Protein AF-A0A8X7QUG8-F1 (afdb_monomer_lite)

Structure (mmCIF, N/CA/C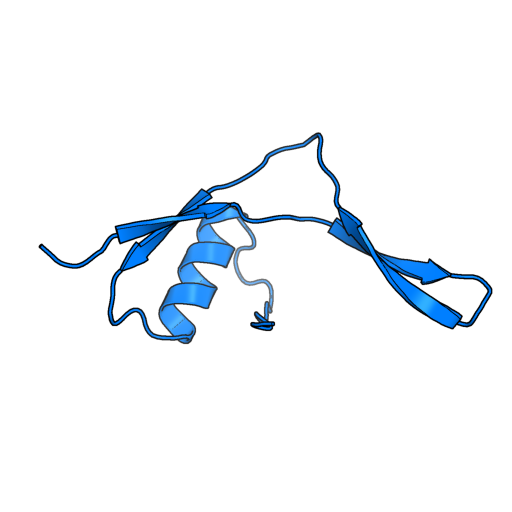/O backbone):
data_AF-A0A8X7QUG8-F1
#
_entry.id   AF-A0A8X7QUG8-F1
#
loop_
_atom_site.group_PDB
_atom_site.id
_atom_site.type_symbol
_atom_site.label_atom_id
_atom_site.label_alt_id
_atom_site.label_comp_id
_atom_site.label_asym_id
_atom_site.label_entity_id
_atom_site.label_seq_id
_atom_site.pdbx_PDB_ins_code
_atom_site.Cartn_x
_atom_site.Cartn_y
_atom_site.Cartn_z
_atom_site.occupancy
_atom_site.B_iso_or_equiv
_atom_site.auth_seq_id
_atom_site.auth_comp_id
_atom_site.auth_asym_id
_atom_site.auth_atom_id
_atom_site.pdbx_PDB_model_num
ATOM 1 N N . MET A 1 1 ? -8.977 -9.633 23.849 1.00 48.22 1 MET A N 1
ATOM 2 C CA . MET A 1 1 ? -7.910 -9.001 23.051 1.00 48.22 1 MET A CA 1
ATOM 3 C C . MET A 1 1 ? -8.340 -9.147 21.611 1.00 48.22 1 MET A C 1
ATOM 5 O O . MET A 1 1 ? -8.477 -10.273 21.163 1.00 48.22 1 MET A O 1
ATOM 9 N N . THR A 1 2 ? -8.727 -8.047 20.974 1.00 55.09 2 THR A N 1
ATOM 10 C CA . THR A 1 2 ? -9.129 -8.009 19.562 1.00 55.09 2 THR A CA 1
ATOM 11 C C . THR A 1 2 ? -7.946 -8.429 18.701 1.00 55.09 2 THR A C 1
ATOM 13 O O . THR A 1 2 ? -6.853 -7.898 18.890 1.00 55.09 2 THR A O 1
ATOM 16 N N . GLU A 1 3 ? -8.158 -9.408 17.822 1.00 60.62 3 GLU A N 1
ATOM 17 C CA . GLU A 1 3 ? -7.146 -9.896 16.886 1.00 60.62 3 GLU A CA 1
ATOM 18 C C . GLU A 1 3 ? -6.587 -8.713 16.083 1.00 60.62 3 GLU A C 1
ATOM 20 O O . GLU A 1 3 ? -7.334 -7.885 15.551 1.00 60.62 3 GLU A O 1
ATOM 25 N N . GLN A 1 4 ? -5.261 -8.582 16.124 1.00 67.56 4 GLN A N 1
ATOM 26 C CA . GLN A 1 4 ? -4.501 -7.607 15.360 1.00 67.56 4 GLN A CA 1
ATOM 27 C C . GLN A 1 4 ? -3.749 -8.373 14.283 1.00 67.56 4 GLN A C 1
ATOM 29 O O . GLN A 1 4 ? -2.824 -9.121 14.601 1.00 67.56 4 GLN A O 1
ATOM 34 N N . ASP A 1 5 ? -4.136 -8.170 13.030 1.00 78.25 5 ASP A N 1
ATOM 35 C CA . ASP A 1 5 ? -3.422 -8.735 11.892 1.00 78.25 5 ASP A CA 1
ATO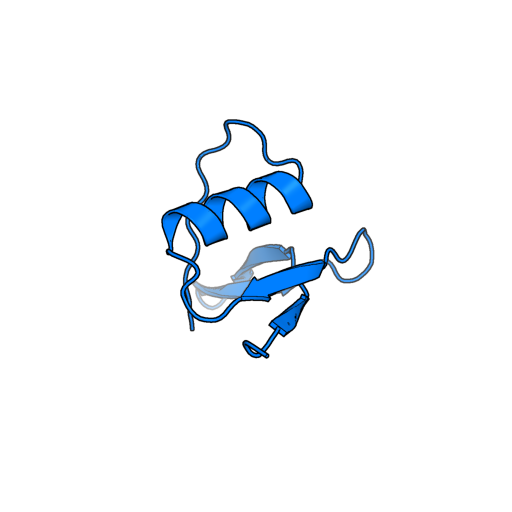M 36 C C . ASP A 1 5 ? -2.417 -7.707 11.376 1.00 78.25 5 ASP A C 1
ATOM 38 O O . ASP A 1 5 ? -2.759 -6.553 11.105 1.00 78.25 5 ASP A O 1
ATOM 42 N N . ASN A 1 6 ? -1.153 -8.110 11.254 1.00 79.81 6 ASN A N 1
ATOM 43 C CA . ASN A 1 6 ? -0.149 -7.297 10.582 1.00 79.81 6 ASN A CA 1
ATOM 44 C C . ASN A 1 6 ? -0.162 -7.646 9.095 1.00 79.81 6 ASN A C 1
ATOM 46 O O . ASN A 1 6 ? 0.111 -8.789 8.725 1.00 79.81 6 ASN A O 1
ATOM 50 N N . VAL A 1 7 ? -0.492 -6.671 8.250 1.00 81.69 7 VAL A N 1
ATOM 51 C CA . VAL A 1 7 ? -0.558 -6.867 6.802 1.00 81.69 7 VAL A CA 1
ATOM 52 C C . VAL A 1 7 ? 0.520 -6.062 6.098 1.00 81.69 7 VAL A C 1
ATOM 54 O O . VAL A 1 7 ? 0.798 -4.905 6.424 1.00 81.69 7 VAL A O 1
ATOM 57 N N . MET A 1 8 ? 1.122 -6.701 5.101 1.00 82.19 8 MET A N 1
ATOM 58 C CA . MET A 1 8 ? 2.132 -6.110 4.240 1.00 82.19 8 MET A CA 1
ATOM 59 C C . MET A 1 8 ? 1.460 -5.447 3.037 1.00 82.19 8 MET A C 1
ATOM 61 O O . MET A 1 8 ? 0.672 -6.073 2.331 1.00 82.19 8 MET A O 1
ATOM 65 N N . ILE A 1 9 ? 1.787 -4.182 2.792 1.00 81.25 9 ILE A N 1
ATOM 66 C CA . ILE A 1 9 ? 1.345 -3.439 1.617 1.00 81.25 9 ILE A CA 1
ATOM 67 C C . ILE A 1 9 ? 2.323 -3.723 0.481 1.00 81.25 9 ILE A C 1
ATOM 69 O O . ILE A 1 9 ? 3.515 -3.429 0.589 1.00 81.25 9 ILE A O 1
ATOM 73 N N . VAL A 1 10 ? 1.796 -4.262 -0.617 1.00 78.12 10 VAL A N 1
ATOM 74 C CA . VAL A 1 10 ? 2.550 -4.479 -1.853 1.00 78.12 10 VAL A CA 1
ATOM 75 C C . VAL A 1 10 ? 2.262 -3.327 -2.808 1.00 78.12 10 VAL A C 1
ATOM 77 O O . VAL A 1 10 ? 1.112 -3.087 -3.179 1.00 78.12 10 VAL A O 1
ATOM 80 N N . THR A 1 11 ? 3.306 -2.604 -3.200 1.00 77.25 11 THR A N 1
ATOM 81 C CA . THR A 1 11 ? 3.246 -1.554 -4.219 1.00 77.25 11 THR A CA 1
ATOM 82 C C . THR A 1 11 ? 3.747 -2.092 -5.553 1.00 77.25 11 THR A C 1
ATOM 84 O O . THR A 1 11 ? 4.566 -3.007 -5.623 1.00 77.25 11 THR A O 1
ATOM 87 N N . GLY A 1 12 ? 3.217 -1.550 -6.640 1.00 79.06 12 GLY A N 1
ATOM 88 C CA . GLY A 1 12 ? 3.524 -2.034 -7.974 1.00 79.06 12 GLY A CA 1
ATOM 89 C C . GLY A 1 12 ? 2.797 -1.237 -9.037 1.00 79.06 12 GLY A C 1
ATOM 90 O O . GLY A 1 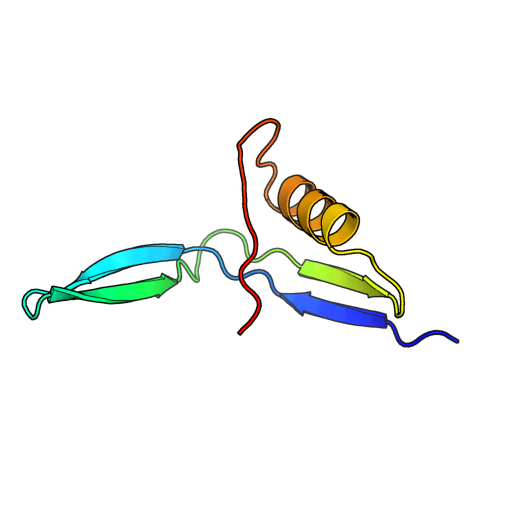12 ? 1.965 -0.377 -8.732 1.00 79.06 12 GLY A O 1
ATOM 91 N N . SER A 1 13 ? 3.120 -1.532 -10.286 1.00 82.00 13 SER A N 1
ATOM 92 C CA . SER A 1 13 ? 2.462 -0.941 -11.443 1.00 82.00 13 SER A CA 1
ATOM 93 C C . SER A 1 13 ? 1.566 -1.972 -12.107 1.00 82.00 13 SER A C 1
ATOM 95 O O . SER A 1 13 ? 1.925 -3.138 -12.241 1.00 82.00 13 SER A O 1
ATOM 97 N N . TRP A 1 14 ? 0.397 -1.537 -12.566 1.00 84.81 14 TRP A N 1
ATOM 98 C CA . TRP A 1 14 ? -0.360 -2.332 -13.522 1.00 84.81 14 TRP A CA 1
ATOM 99 C C . TRP A 1 14 ? 0.283 -2.159 -14.892 1.00 84.81 14 TRP A C 1
ATOM 101 O O . TRP A 1 14 ? 0.360 -1.043 -15.407 1.00 84.81 14 TRP A O 1
ATOM 111 N N . VAL A 1 15 ? 0.757 -3.258 -15.466 1.00 86.44 15 VAL A N 1
ATOM 112 C CA . VAL A 1 15 ? 1.383 -3.308 -16.788 1.00 86.44 15 VAL A CA 1
ATOM 113 C C . VAL A 1 15 ? 0.472 -4.099 -17.714 1.00 86.44 15 VAL A C 1
ATOM 115 O O . VAL A 1 15 ? -0.160 -5.072 -17.300 1.00 86.44 15 VAL A O 1
ATOM 118 N N . ARG A 1 16 ? 0.354 -3.651 -18.962 1.00 90.81 16 ARG A N 1
ATOM 119 C CA . ARG A 1 16 ? -0.445 -4.339 -19.972 1.00 90.81 16 ARG A CA 1
ATOM 120 C C . ARG A 1 16 ? 0.465 -5.223 -20.814 1.00 90.81 16 ARG A C 1
ATOM 122 O O . ARG A 1 16 ? 1.387 -4.705 -21.435 1.00 90.81 16 ARG A O 1
ATOM 129 N N . GLU A 1 17 ? 0.201 -6.523 -20.826 1.00 90.56 17 GLU A N 1
ATOM 130 C CA . GLU A 1 17 ? 0.908 -7.480 -21.677 1.00 90.56 17 GLU A CA 1
ATOM 131 C C . GLU A 1 17 ? 0.468 -7.355 -23.143 1.00 90.56 17 GLU A C 1
ATOM 133 O O . GLU A 1 17 ? -0.604 -6.819 -23.452 1.00 90.56 17 GLU A O 1
ATOM 138 N N . ASP A 1 18 ? 1.285 -7.895 -24.050 1.00 88.88 18 ASP A N 1
ATOM 139 C CA . ASP A 1 18 ? 1.025 -7.901 -25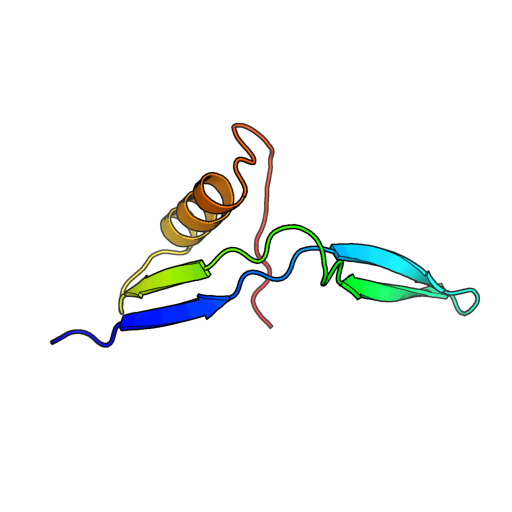.496 1.00 88.88 18 ASP A CA 1
ATOM 140 C C . ASP A 1 18 ? -0.278 -8.634 -25.865 1.00 88.88 18 ASP A C 1
ATOM 142 O O . ASP A 1 18 ? -0.903 -8.331 -26.882 1.00 88.88 18 ASP A O 1
ATOM 146 N N . ASP A 1 19 ? -0.733 -9.569 -25.022 1.00 91.50 19 ASP A N 1
ATOM 147 C CA . ASP A 1 19 ? -2.011 -10.275 -25.173 1.00 91.50 19 ASP A CA 1
ATOM 148 C C . ASP A 1 19 ? -3.229 -9.466 -24.670 1.00 91.50 19 ASP A C 1
ATOM 150 O O . ASP A 1 19 ? -4.377 -9.911 -24.765 1.00 91.50 19 ASP A O 1
ATOM 154 N N . GLY A 1 20 ? -2.990 -8.257 -24.156 1.00 88.75 20 GLY A N 1
ATOM 155 C CA . GLY A 1 20 ? -3.993 -7.317 -23.683 1.00 88.75 20 GLY A CA 1
ATOM 156 C C . GLY A 1 20 ? -4.381 -7.459 -22.211 1.00 88.75 20 GLY A C 1
ATOM 157 O O . GLY A 1 20 ? -5.188 -6.637 -21.757 1.00 88.75 20 GLY A O 1
ATOM 158 N N . LYS A 1 21 ? -3.841 -8.434 -21.467 1.00 89.00 21 LYS A N 1
ATOM 159 C CA . LYS A 1 21 ? -4.105 -8.609 -20.031 1.00 89.00 21 LYS A CA 1
ATOM 160 C C . LYS A 1 21 ? -3.356 -7.585 -19.186 1.00 89.00 21 LYS A C 1
ATOM 162 O O . LYS A 1 21 ? -2.275 -7.129 -19.538 1.00 89.00 21 LYS A O 1
ATOM 167 N N . TRP A 1 22 ? -3.951 -7.232 -18.050 1.00 88.19 22 TRP A N 1
ATOM 168 C CA . TRP A 1 22 ? -3.287 -6.438 -17.022 1.00 88.19 22 TRP A CA 1
ATOM 169 C C . TRP A 1 22 ? -2.633 -7.369 -16.008 1.00 88.19 22 TRP A C 1
ATOM 171 O O . TRP A 1 22 ? -3.321 -8.182 -15.389 1.00 88.19 22 TRP A O 1
ATOM 181 N N . ILE A 1 23 ? -1.329 -7.214 -15.821 1.00 86.69 23 ILE A N 1
ATOM 182 C CA . ILE A 1 23 ? -0.556 -7.868 -14.769 1.00 86.69 23 ILE A CA 1
ATOM 183 C C . ILE A 1 23 ? -0.139 -6.829 -13.735 1.00 86.69 23 ILE A C 1
ATOM 185 O O . ILE A 1 23 ? 0.122 -5.671 -14.069 1.00 86.69 23 ILE A O 1
ATOM 189 N N . PHE A 1 24 ? -0.117 -7.231 -12.468 1.00 84.38 24 PHE A N 1
ATOM 190 C CA . PHE A 1 24 ? 0.421 -6.395 -11.406 1.00 84.38 24 PHE A CA 1
ATOM 191 C C . PHE A 1 24 ? 1.902 -6.723 -11.238 1.00 84.38 24 PHE A C 1
ATOM 193 O O . PHE A 1 24 ? 2.249 -7.799 -10.755 1.00 84.38 24 PHE A O 1
ATOM 200 N N . ASP A 1 25 ? 2.756 -5.802 -11.669 1.00 84.12 25 ASP A N 1
ATOM 201 C CA . ASP A 1 25 ? 4.200 -5.891 -11.506 1.00 84.12 25 ASP A CA 1
ATOM 202 C C . ASP A 1 25 ? 4.584 -5.257 -10.166 1.00 84.12 25 ASP A C 1
ATOM 204 O O . ASP A 1 25 ? 4.593 -4.028 -10.013 1.00 84.12 25 ASP A O 1
ATOM 208 N N . SER A 1 26 ? 4.792 -6.105 -9.156 1.00 77.88 26 SER A N 1
ATOM 209 C CA . SER A 1 26 ? 5.143 -5.669 -7.806 1.00 77.88 26 SER A CA 1
ATOM 210 C C . SER A 1 26 ? 6.589 -5.184 -7.755 1.00 77.88 26 SER A C 1
ATOM 212 O O . SER A 1 26 ? 7.510 -5.944 -8.051 1.00 77.88 26 SER A O 1
ATOM 214 N N . LEU A 1 27 ? 6.802 -3.959 -7.282 1.00 68.44 27 LEU A N 1
ATOM 215 C CA . LEU A 1 27 ? 8.137 -3.439 -7.003 1.00 68.44 27 LEU A CA 1
ATOM 216 C C . LEU A 1 27 ? 8.574 -3.974 -5.635 1.00 68.44 27 LEU A C 1
ATOM 218 O O . LEU A 1 27 ? 8.231 -3.415 -4.598 1.00 68.44 27 LEU A O 1
ATOM 222 N N . THR A 1 28 ? 9.287 -5.098 -5.615 1.00 59.50 28 THR A N 1
ATOM 223 C CA . THR A 1 28 ? 9.641 -5.796 -4.365 1.00 59.50 28 THR A CA 1
ATOM 224 C C . THR A 1 28 ? 10.803 -5.170 -3.592 1.00 59.50 28 THR A C 1
ATOM 226 O O . THR A 1 28 ? 10.998 -5.519 -2.431 1.00 59.50 28 THR A O 1
ATOM 229 N N . GLU A 1 29 ? 11.589 -4.275 -4.198 1.00 56.12 29 GLU A N 1
ATOM 230 C CA . GLU A 1 29 ? 12.885 -3.865 -3.629 1.00 56.12 29 GLU A CA 1
ATOM 231 C C . GLU A 1 29 ? 12.904 -2.491 -2.935 1.00 56.12 29 GLU A C 1
ATOM 233 O O . GLU A 1 29 ? 13.744 -2.281 -2.061 1.00 56.12 29 GLU A O 1
ATOM 238 N N . GLU A 1 30 ? 11.963 -1.579 -3.206 1.00 53.41 30 GLU A N 1
ATOM 239 C CA . GLU A 1 30 ? 11.939 -0.255 -2.561 1.00 53.41 30 GLU A CA 1
ATOM 240 C C . GLU A 1 30 ? 10.710 -0.061 -1.664 1.00 53.41 30 GLU A C 1
ATOM 242 O O . GLU A 1 30 ? 9.689 0.502 -2.052 1.00 53.41 30 GLU A O 1
ATOM 247 N N . GLY A 1 31 ? 10.843 -0.461 -0.398 1.00 56.56 31 GLY A N 1
ATOM 248 C CA . GLY A 1 31 ? 10.048 0.141 0.673 1.00 56.56 31 GLY A CA 1
ATOM 249 C C . GLY A 1 31 ? 8.734 -0.553 1.014 1.00 56.56 31 GLY A C 1
ATOM 250 O O . GLY A 1 31 ? 7.727 0.124 1.206 1.00 56.56 31 GLY A O 1
ATOM 251 N N . THR A 1 32 ? 8.761 -1.874 1.191 1.00 67.50 32 THR A N 1
ATOM 252 C CA . THR A 1 32 ? 7.682 -2.639 1.829 1.00 67.50 32 THR A CA 1
ATOM 253 C C . THR A 1 32 ? 7.183 -1.938 3.098 1.00 67.50 32 THR A C 1
ATOM 255 O O . THR A 1 32 ? 7.943 -1.724 4.047 1.00 67.50 32 THR A O 1
ATOM 258 N N . LYS A 1 33 ? 5.901 -1.560 3.119 1.00 78.56 33 LYS A N 1
ATOM 259 C CA . LYS A 1 33 ? 5.236 -0.959 4.285 1.00 78.56 33 LYS A CA 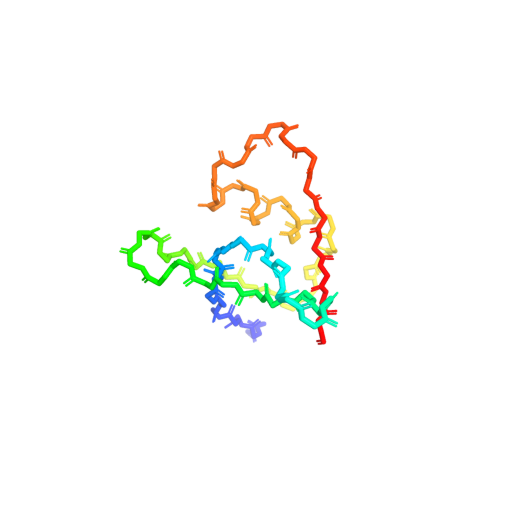1
ATOM 260 C C . LYS A 1 33 ? 4.294 -1.969 4.916 1.00 78.56 33 LYS A C 1
ATOM 262 O O . LYS A 1 33 ? 3.732 -2.811 4.227 1.00 78.56 33 LYS A O 1
ATOM 267 N N . SER A 1 34 ? 4.097 -1.864 6.220 1.00 81.31 34 SER A N 1
ATOM 268 C CA . SER A 1 34 ? 3.147 -2.692 6.960 1.00 81.31 34 SER A CA 1
ATOM 269 C C . SER A 1 34 ? 2.161 -1.809 7.704 1.00 81.31 34 SER A C 1
ATOM 271 O O . SER A 1 34 ? 2.559 -0.777 8.248 1.00 81.31 34 SER A O 1
ATOM 273 N N . ILE A 1 35 ? 0.908 -2.243 7.779 1.00 84.50 35 ILE A N 1
ATOM 274 C CA . ILE A 1 35 ? -0.107 -1.640 8.645 1.00 84.50 35 ILE A CA 1
ATOM 275 C C . ILE A 1 35 ? -0.669 -2.703 9.584 1.00 84.50 35 ILE A C 1
ATOM 277 O O . ILE A 1 35 ? -0.685 -3.894 9.267 1.00 84.50 35 ILE A O 1
ATOM 281 N N . THR A 1 36 ? -1.120 -2.263 10.751 1.00 84.44 36 THR A N 1
ATOM 282 C CA . THR A 1 36 ? -1.807 -3.123 11.713 1.00 84.44 36 THR A CA 1
ATOM 283 C C . THR A 1 36 ? -3.303 -2.932 11.544 1.00 84.44 36 THR A C 1
ATOM 285 O O . THR A 1 36 ? -3.796 -1.810 11.649 1.00 84.44 36 THR A O 1
ATOM 288 N N . LEU A 1 37 ? -4.019 -4.021 11.290 1.00 83.31 37 LEU A N 1
ATOM 289 C CA . LEU A 1 37 ? -5.472 -4.037 11.215 1.00 83.31 37 LEU A CA 1
ATOM 290 C C . LEU A 1 37 ? -6.057 -4.408 12.573 1.00 83.31 37 LEU A C 1
ATOM 292 O O . LEU A 1 37 ? -5.479 -5.197 13.319 1.00 83.31 37 LEU A O 1
ATOM 296 N N . THR A 1 38 ? -7.224 -3.858 12.883 1.00 81.94 38 THR A N 1
ATOM 297 C CA . THR A 1 38 ? -8.008 -4.233 14.061 1.00 81.94 38 THR A CA 1
ATOM 298 C C . THR A 1 38 ? -9.374 -4.735 13.627 1.00 81.94 38 THR A C 1
ATOM 300 O O . THR A 1 38 ? -9.979 -4.176 12.711 1.00 81.94 38 THR A O 1
ATOM 303 N N . ALA A 1 39 ? -9.899 -5.751 14.311 1.00 70.88 39 ALA A N 1
ATOM 304 C CA . ALA A 1 39 ? -11.281 -6.178 14.120 1.00 70.88 39 ALA A CA 1
ATOM 305 C C . ALA A 1 39 ? -12.230 -4.986 14.374 1.00 70.88 39 ALA A C 1
ATOM 307 O O . ALA A 1 39 ? -12.238 -4.453 15.484 1.00 70.88 39 ALA A O 1
ATOM 308 N N . SER A 1 40 ? -13.027 -4.594 13.370 1.00 81.62 40 SER A N 1
ATOM 309 C CA . SER A 1 40 ? -13.892 -3.384 13.286 1.00 81.62 40 SER A CA 1
ATOM 310 C C . SER A 1 40 ? -13.292 -2.146 12.604 1.00 81.62 40 SER A C 1
ATOM 312 O O . SER A 1 40 ? -13.861 -1.069 12.728 1.00 81.62 40 SER A O 1
ATOM 314 N N . LEU A 1 41 ? -12.173 -2.274 11.889 1.00 84.12 41 LEU A N 1
ATOM 315 C CA . LEU A 1 41 ? -11.669 -1.181 11.055 1.00 84.12 41 LEU A CA 1
ATOM 316 C C . LEU A 1 41 ? -12.620 -0.921 9.875 1.00 84.12 41 LEU A C 1
ATOM 318 O O . LEU A 1 41 ? -12.867 -1.822 9.069 1.00 84.12 41 LEU A O 1
ATOM 322 N N . GLU A 1 42 ? -13.117 0.306 9.750 1.00 87.50 42 GLU A N 1
ATOM 323 C CA . GLU A 1 42 ? -13.968 0.701 8.629 1.00 87.50 42 GLU A CA 1
ATOM 324 C C . GLU A 1 42 ? -13.147 0.899 7.345 1.00 87.50 42 GLU A C 1
ATOM 326 O O . GLU A 1 42 ? -11.950 1.200 7.369 1.00 87.50 42 GLU A O 1
ATOM 331 N N . TYR A 1 43 ? -13.792 0.769 6.181 1.00 83.69 43 TYR A N 1
ATOM 332 C CA . TYR A 1 43 ? -13.104 0.893 4.888 1.00 83.69 43 TYR A CA 1
ATOM 333 C C . TYR A 1 43 ? -12.414 2.257 4.708 1.00 83.69 43 TYR A C 1
ATOM 335 O O . TYR A 1 43 ? -11.300 2.325 4.190 1.00 83.69 43 TYR A O 1
ATOM 343 N N . GLU A 1 44 ? -13.040 3.348 5.156 1.00 85.56 44 GLU A N 1
ATOM 344 C CA . GLU A 1 44 ? -12.441 4.687 5.082 1.00 85.56 44 GLU A CA 1
ATOM 345 C C . GLU A 1 44 ? -11.184 4.808 5.957 1.00 85.56 44 GLU A C 1
ATOM 347 O O . GLU A 1 44 ? -10.191 5.409 5.541 1.00 85.56 44 GLU A O 1
ATOM 352 N N . GLU A 1 45 ? -11.193 4.185 7.137 1.00 86.94 45 GLU A N 1
ATOM 353 C CA . GLU A 1 45 ? -10.046 4.147 8.045 1.00 86.94 45 GLU A CA 1
ATOM 354 C C . GLU A 1 45 ? -8.907 3.313 7.452 1.00 86.94 45 GLU A C 1
ATOM 356 O O . GLU A 1 45 ? -7.752 3.740 7.475 1.00 86.94 45 GLU A O 1
ATOM 361 N N . LEU A 1 46 ? -9.227 2.178 6.824 1.00 86.31 46 LEU A N 1
ATOM 362 C CA . LEU A 1 46 ? -8.263 1.368 6.079 1.00 86.31 46 LEU A CA 1
ATOM 363 C C . LEU A 1 46 ? -7.605 2.164 4.945 1.00 86.31 46 LEU A C 1
ATOM 365 O O . LEU A 1 46 ? -6.383 2.125 4.787 1.00 86.31 46 LEU A O 1
ATOM 369 N N . VAL A 1 47 ? -8.393 2.914 4.169 1.00 85.19 47 VAL A N 1
ATOM 370 C CA . VAL A 1 47 ? -7.873 3.779 3.098 1.00 85.19 47 VAL A CA 1
ATOM 371 C C . VAL A 1 47 ? -6.925 4.835 3.660 1.00 85.19 47 VAL A C 1
ATOM 373 O O . VAL A 1 47 ? -5.873 5.081 3.068 1.00 85.19 47 VAL A O 1
ATOM 376 N N . ASN A 1 48 ? -7.259 5.437 4.800 1.00 86.38 48 ASN A N 1
ATOM 377 C CA . ASN A 1 48 ? -6.398 6.427 5.441 1.00 86.38 48 ASN A CA 1
ATOM 378 C C . ASN A 1 48 ? -5.091 5.808 5.954 1.00 86.38 48 ASN A C 1
ATOM 380 O O . ASN A 1 48 ? -4.028 6.347 5.656 1.00 86.38 48 ASN A O 1
ATOM 384 N N . LEU A 1 49 ? -5.136 4.638 6.602 1.00 87.75 49 LEU A N 1
ATOM 385 C CA . LEU A 1 49 ? -3.9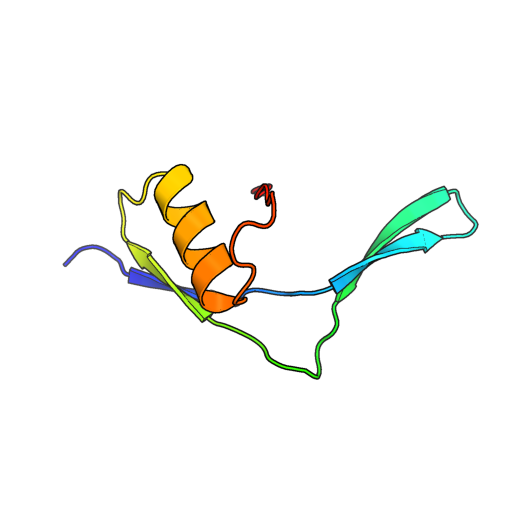33 3.926 7.055 1.00 87.75 49 LEU A CA 1
ATOM 386 C C . LEU A 1 49 ? -2.983 3.595 5.899 1.00 87.75 49 LEU A C 1
ATOM 388 O O . LEU A 1 49 ? -1.774 3.800 6.005 1.00 87.75 49 LEU A O 1
ATOM 392 N N . VAL A 1 50 ? -3.514 3.125 4.767 1.00 83.94 50 VAL A N 1
ATOM 393 C CA . VAL A 1 50 ? -2.701 2.844 3.572 1.00 83.94 50 VAL A CA 1
ATOM 394 C C . VAL A 1 50 ? -2.103 4.130 2.995 1.00 83.94 50 VAL A C 1
ATOM 396 O O . VAL A 1 50 ? -0.926 4.144 2.627 1.00 83.94 50 VAL A O 1
ATOM 399 N N . LYS A 1 51 ? -2.871 5.226 2.941 1.00 85.44 51 LYS A N 1
ATOM 400 C CA . LYS A 1 51 ? -2.372 6.530 2.474 1.00 85.44 51 LYS A CA 1
ATOM 401 C C . LYS A 1 51 ? -1.253 7.070 3.357 1.00 85.44 51 LYS A C 1
ATOM 403 O O . LYS A 1 51 ? -0.273 7.583 2.820 1.00 85.44 51 LYS A O 1
ATOM 408 N N . GLU A 1 52 ? -1.380 6.952 4.675 1.00 86.06 52 GLU A N 1
ATOM 409 C CA . GLU A 1 52 ? -0.346 7.362 5.627 1.00 86.06 52 GLU A CA 1
ATOM 410 C C . GLU A 1 52 ? 0.916 6.509 5.474 1.00 86.06 52 GLU A C 1
ATOM 412 O O . GLU A 1 52 ? 2.009 7.052 5.298 1.00 86.06 52 GLU A O 1
ATOM 417 N N . ALA A 1 53 ? 0.771 5.180 5.442 1.00 84.25 53 ALA A N 1
ATOM 418 C CA . ALA A 1 53 ? 1.893 4.251 5.325 1.00 84.25 53 ALA A CA 1
ATOM 419 C C . ALA A 1 53 ? 2.715 4.473 4.045 1.00 84.25 53 ALA A C 1
ATOM 421 O O . ALA A 1 53 ? 3.947 4.416 4.072 1.00 84.25 53 ALA A O 1
ATOM 422 N N . LEU A 1 54 ? 2.033 4.769 2.936 1.00 81.06 54 LEU A N 1
ATOM 423 C CA . LEU A 1 54 ? 2.640 5.034 1.633 1.00 81.06 54 LEU A CA 1
ATOM 424 C C . LEU A 1 54 ? 2.950 6.521 1.386 1.00 81.06 54 LEU A C 1
ATOM 426 O O . LEU A 1 54 ? 3.433 6.864 0.310 1.00 81.06 54 LEU A O 1
ATOM 430 N N . SER A 1 55 ? 2.684 7.408 2.353 1.00 82.69 55 SER A N 1
ATOM 431 C CA . SER A 1 55 ? 2.851 8.865 2.203 1.00 82.69 55 SER A CA 1
ATOM 432 C C . SER A 1 55 ? 2.160 9.429 0.948 1.00 82.69 55 SER A C 1
ATOM 434 O O . SER A 1 55 ? 2.653 10.359 0.314 1.00 82.69 55 SER A O 1
ATOM 436 N N . LEU A 1 56 ? 0.993 8.878 0.594 1.00 76.00 56 LEU A N 1
ATOM 437 C CA . LEU A 1 56 ? 0.242 9.240 -0.614 1.00 76.00 56 LEU A CA 1
ATOM 438 C C . LEU A 1 56 ? -0.461 10.605 -0.505 1.00 76.00 56 LEU A C 1
ATOM 440 O O . LEU A 1 56 ? -0.982 11.099 -1.502 1.00 76.00 56 LEU A O 1
ATOM 444 N N . GLY A 1 57 ? -0.478 11.247 0.668 1.00 71.44 57 GLY A N 1
ATOM 445 C CA . GLY A 1 57 ? -1.051 12.584 0.861 1.00 71.44 57 GLY A CA 1
ATOM 446 C C . GLY A 1 57 ? -2.500 12.710 0.363 1.00 71.44 57 GLY A C 1
ATOM 447 O O . GLY A 1 57 ? -3.292 11.775 0.465 1.00 71.44 57 GLY A O 1
ATOM 448 N N . GLY A 1 58 ? -2.852 13.865 -0.213 1.00 67.94 58 GLY A N 1
ATOM 449 C CA . GLY A 1 58 ? -4.179 14.138 -0.793 1.00 67.94 58 GLY A CA 1
ATOM 450 C C . GLY A 1 58 ? -4.486 13.391 -2.097 1.00 67.94 58 GLY A C 1
ATOM 451 O O . GLY A 1 58 ? -5.449 13.730 -2.785 1.00 67.94 58 GLY A O 1
ATOM 452 N N . THR A 1 59 ? -3.673 12.401 -2.470 1.00 75.44 59 THR A N 1
ATOM 453 C CA . THR A 1 59 ? -3.890 11.613 -3.682 1.00 75.44 59 THR A CA 1
ATOM 454 C C . THR A 1 59 ? -5.161 10.784 -3.536 1.00 75.44 59 THR A C 1
ATOM 456 O O . THR A 1 59 ? -5.409 10.130 -2.517 1.00 75.44 59 THR A O 1
ATOM 459 N N . THR A 1 60 ? -5.993 10.810 -4.576 1.00 72.94 60 THR A N 1
ATOM 460 C CA . THR A 1 60 ? -7.178 9.954 -4.632 1.00 72.94 60 THR A CA 1
ATOM 461 C C . THR A 1 60 ? -6.714 8.508 -4.775 1.00 72.94 60 THR A C 1
ATOM 463 O O . THR A 1 60 ? -6.120 8.144 -5.784 1.00 72.94 60 THR A O 1
ATOM 466 N N . ALA A 1 61 ? -6.974 7.697 -3.753 1.00 69.69 61 ALA A N 1
ATOM 467 C CA . ALA A 1 61 ? -6.644 6.279 -3.721 1.00 69.69 61 ALA A CA 1
ATOM 468 C C . ALA A 1 61 ? -7.911 5.476 -3.419 1.00 69.69 61 ALA A C 1
ATOM 470 O O . ALA A 1 61 ? -8.744 5.901 -2.616 1.00 69.69 61 ALA A O 1
ATOM 471 N N . THR A 1 62 ? -8.043 4.323 -4.065 1.00 72.38 62 THR A N 1
ATOM 472 C CA . THR A 1 62 ? -9.100 3.341 -3.806 1.00 72.38 62 THR A CA 1
ATOM 473 C C . THR A 1 62 ? -8.445 1.997 -3.533 1.00 72.38 62 THR A C 1
ATOM 475 O O . THR A 1 62 ? -7.427 1.670 -4.143 1.00 72.38 62 THR A O 1
ATOM 478 N N . ILE A 1 63 ? -9.000 1.238 -2.591 1.00 72.81 63 ILE A N 1
ATOM 479 C CA . ILE A 1 63 ? -8.510 -0.092 -2.237 1.00 72.81 63 ILE A CA 1
ATOM 480 C C . ILE A 1 63 ? -9.500 -1.106 -2.790 1.00 72.81 63 ILE A C 1
ATOM 482 O O . ILE A 1 63 ? -10.705 -1.001 -2.570 1.00 72.81 63 ILE A O 1
ATOM 486 N N . LYS A 1 64 ? -8.988 -2.107 -3.501 1.00 70.19 64 LYS A N 1
ATOM 487 C CA . LYS A 1 64 ? -9.782 -3.248 -3.946 1.00 70.19 64 LYS A CA 1
ATOM 488 C C . LYS A 1 64 ? -9.352 -4.474 -3.151 1.00 70.19 64 LYS A C 1
ATOM 490 O O . LYS A 1 64 ? -8.231 -4.941 -3.320 1.00 70.19 64 LYS A O 1
ATOM 495 N N . LEU A 1 65 ? -10.241 -4.965 -2.291 1.00 67.31 65 LEU A N 1
ATOM 496 C CA . LEU A 1 65 ? -10.065 -6.242 -1.600 1.00 67.31 65 LEU A CA 1
ATOM 497 C C . LEU A 1 65 ? -10.311 -7.374 -2.612 1.00 67.31 65 LEU A C 1
ATOM 499 O O . LEU A 1 65 ? -11.253 -7.279 -3.406 1.00 67.31 65 LEU A O 1
ATOM 503 N N . GLN A 1 66 ? -9.431 -8.376 -2.633 1.00 60.06 66 GLN A N 1
ATOM 504 C CA . GLN A 1 66 ? -9.585 -9.583 -3.454 1.00 60.06 66 GLN A CA 1
ATOM 505 C C . GLN A 1 66 ? -10.207 -10.718 -2.652 1.00 60.06 66 GLN A C 1
ATOM 507 O O . GLN A 1 66 ? -9.931 -10.786 -1.434 1.00 60.06 66 GLN A O 1
#

Radius of gyration: 14.11 Å; chains: 1; bounding box: 27×24×48 Å

Organism: Brassica carinata (NCBI:txid52824)

Foldseek 3Di:
DWDKDKDKDWDFDFDADPVGDTDTGTPPPPATFIDIDTDPQDLVNVVVRVCVRVVVPPDDDDDDDD

pLDDT: mean 77.94, std 10.32, range [48.22, 91.5]

Secondary structure (DSSP, 8-state):
---EEEEEEPPEEEEE-TTS-EEEEE--SS--EEEEEETT--HHHHHHHHHHHTT-TT--------

Sequence (66 aa):
MTEQDNVMIVTGSWVREDDGKWIFDSLTEEGTKSITLTASLEYEELVNLVKEALSLGGTTATIKLQ